Protein AF-A0A0P7W276-F1 (afdb_monomer_lite)

Radius of gyration: 23.17 Å; chains: 1; bounding box: 39×36×62 Å

Foldseek 3Di:
DVVVVVVVCCVPPVVVVVCVVVVLCVVVVDQQLVSCCVPPVVCSVVSVVVVVVVVVVVVVVVVVVVVVVVQVVQVPDPDRPVPDQPDPPHDPPPPD

pLDDT: mean 87.12, std 9.51, range [44.62, 97.0]

InterPro domains:
  IPR000175 Sodium:neurotransmitter symporter [PF00209] (1-92)
  IPR000175 Sodium:neurotransmitter symporter [PR00176] (1-20)
  IPR000175 Sodium:neurotransmitter symporter [PR00176] (45-71)
  IPR000175 Sodium:neurotransmitter symporter [PS00754] (71-91)
  IPR000175 Sodium:neurotransmitter symporter [PS50267] (1-96)
  IPR000175 Sodium:neurotransmitter symporter [PTHR11616] (1-92)
  IPR037272 Sodium:neurotransmitter symporter superfamily [SSF161070] (1-91)

Sequence (96 aa):
AFFIPYVVFLFTCGIPLFLLEIALGQYTSQGGITCWRKICPLFQGLGFGSQVVVSYSSIYYIIILAWSFFYLFASLSSKLPWTSCGNYWNTGTTNL

Organism: Scleropages formosus (NCBI:txid113540)

Structure (mmCIF, N/CA/C/O backbone):
data_AF-A0A0P7W276-F1
#
_entry.id   AF-A0A0P7W276-F1
#
loop_
_atom_site.group_PDB
_atom_site.id
_atom_site.type_symbol
_atom_site.label_atom_id
_atom_site.label_alt_id
_atom_site.label_comp_id
_atom_site.label_asym_id
_atom_site.label_entity_id
_atom_site.label_seq_id
_atom_site.pdbx_PDB_ins_code
_atom_site.Cartn_x
_atom_site.Cartn_y
_atom_site.Cartn_z
_atom_site.occupancy
_atom_site.B_iso_or_equiv
_atom_site.auth_seq_id
_atom_site.auth_comp_id
_atom_site.auth_asym_id
_atom_site.auth_atom_id
_atom_site.pdbx_PDB_model_num
ATOM 1 N N . ALA A 1 1 ? -17.661 -21.416 -5.740 1.00 74.00 1 ALA A N 1
ATOM 2 C CA . ALA A 1 1 ? -18.318 -21.111 -4.450 1.00 74.00 1 ALA A CA 1
ATOM 3 C C . ALA A 1 1 ? -17.446 -20.224 -3.531 1.00 74.00 1 ALA A C 1
ATOM 5 O O . ALA A 1 1 ? -17.327 -20.509 -2.351 1.00 74.00 1 ALA A O 1
ATOM 6 N N . PHE A 1 2 ? -16.858 -19.128 -4.045 1.00 87.62 2 PHE A N 1
ATOM 7 C CA . PHE A 1 2 ? -16.083 -18.146 -3.248 1.00 87.62 2 PHE A CA 1
ATOM 8 C C . PHE A 1 2 ? -16.903 -16.891 -2.895 1.00 87.62 2 PHE A C 1
ATOM 10 O O . PHE A 1 2 ? -16.647 -16.221 -1.902 1.00 87.62 2 PHE A O 1
ATOM 17 N N . PHE A 1 3 ? -17.944 -16.605 -3.680 1.00 91.38 3 PHE A N 1
ATOM 18 C CA . PHE A 1 3 ? -18.762 -15.406 -3.514 1.00 91.38 3 PHE A CA 1
ATOM 19 C C . PHE A 1 3 ? -19.590 -15.418 -2.220 1.00 91.38 3 PHE A C 1
ATOM 21 O O . PHE A 1 3 ? -19.691 -14.400 -1.549 1.00 91.38 3 PHE A O 1
ATOM 28 N N . ILE A 1 4 ? -20.131 -16.582 -1.836 1.00 92.88 4 ILE A N 1
ATOM 29 C CA . ILE A 1 4 ? -20.933 -16.740 -0.611 1.00 92.88 4 ILE A CA 1
ATOM 30 C C . ILE A 1 4 ? -20.114 -16.381 0.644 1.00 92.88 4 ILE A C 1
ATOM 32 O O . ILE A 1 4 ? -20.539 -15.481 1.367 1.00 92.88 4 ILE A O 1
ATOM 36 N N . PRO A 1 5 ? -18.938 -16.993 0.909 1.00 93.75 5 PRO A N 1
ATOM 37 C CA . PRO A 1 5 ? -18.137 -16.599 2.066 1.00 93.75 5 PRO A CA 1
ATOM 38 C C . PRO A 1 5 ? -17.639 -15.150 1.968 1.00 93.75 5 PRO A C 1
ATOM 40 O O . PRO A 1 5 ? -17.664 -14.446 2.973 1.00 93.75 5 PRO A O 1
ATOM 43 N N . TYR A 1 6 ? -17.261 -14.668 0.777 1.00 93.62 6 TYR A N 1
ATOM 44 C CA . TYR A 1 6 ? -16.839 -13.276 0.581 1.00 93.62 6 TYR A CA 1
ATOM 45 C C . TYR A 1 6 ? -17.909 -12.271 1.031 1.00 93.62 6 TYR A C 1
ATOM 47 O O . TYR A 1 6 ? -17.616 -11.368 1.812 1.00 93.62 6 TYR A O 1
ATOM 55 N N . VAL A 1 7 ? -19.157 -12.453 0.589 1.00 95.50 7 VAL A N 1
ATOM 56 C CA . VAL A 1 7 ? -20.267 -11.556 0.934 1.00 95.50 7 VAL A CA 1
ATOM 57 C C . VAL A 1 7 ? -20.574 -11.601 2.432 1.00 95.50 7 VAL A C 1
ATOM 59 O O . VAL A 1 7 ? -20.775 -10.550 3.035 1.00 95.50 7 VAL A O 1
ATOM 62 N N . VAL A 1 8 ? -20.552 -12.784 3.058 1.00 95.19 8 VAL A N 1
ATOM 63 C CA . VAL A 1 8 ? -20.769 -12.908 4.510 1.00 95.19 8 VAL A CA 1
ATOM 64 C C . VAL A 1 8 ? -19.706 -12.121 5.281 1.00 95.19 8 VAL A C 1
ATOM 66 O O . VAL A 1 8 ? -20.068 -11.231 6.044 1.00 95.19 8 VAL A O 1
ATOM 69 N N . PHE A 1 9 ? -18.413 -12.359 5.027 1.00 94.81 9 PHE A N 1
ATOM 70 C CA . PHE A 1 9 ? -17.331 -11.637 5.712 1.00 94.81 9 PHE A CA 1
ATOM 71 C C . PHE A 1 9 ? -17.335 -10.130 5.425 1.00 94.81 9 PHE A C 1
ATOM 73 O O . PHE A 1 9 ? -16.992 -9.335 6.305 1.00 94.81 9 PHE A O 1
ATOM 80 N N . LEU A 1 10 ? -17.744 -9.719 4.221 1.00 95.19 10 LEU A N 1
ATOM 81 C CA . LEU A 1 10 ? -17.877 -8.309 3.865 1.00 95.19 10 LEU A CA 1
ATOM 82 C C . LEU A 1 10 ? -18.910 -7.611 4.758 1.00 95.19 10 LEU A C 1
ATOM 84 O O . LEU A 1 10 ? -18.601 -6.572 5.337 1.00 95.19 10 LEU A O 1
ATOM 88 N N . PHE A 1 11 ? -20.107 -8.184 4.911 1.00 95.56 11 PHE A N 1
ATOM 89 C CA . PHE A 1 11 ? -21.170 -7.574 5.714 1.00 95.56 11 PHE A CA 1
ATOM 90 C C . PHE A 1 11 ? -20.959 -7.725 7.223 1.00 95.56 11 PHE A C 1
ATOM 92 O O . PHE A 1 11 ? -21.291 -6.805 7.967 1.00 95.56 11 PHE A O 1
ATOM 99 N N . THR A 1 12 ? -20.400 -8.844 7.692 1.00 94.19 12 THR A N 1
ATOM 100 C CA . THR A 1 12 ? -20.237 -9.091 9.134 1.00 94.19 12 THR A CA 1
ATOM 101 C C . THR A 1 12 ? -18.969 -8.480 9.718 1.00 94.19 12 THR A C 1
ATOM 103 O O . THR A 1 12 ? -18.948 -8.167 10.905 1.00 94.19 12 THR A O 1
ATOM 106 N N . CYS A 1 13 ? -17.903 -8.326 8.926 1.00 94.56 13 CYS A N 1
ATOM 107 C CA . CYS A 1 13 ? -16.603 -7.862 9.418 1.00 94.56 13 CYS A CA 1
ATOM 108 C C . CYS A 1 13 ? -16.089 -6.642 8.652 1.00 94.56 13 CYS A C 1
ATOM 110 O O . CYS A 1 13 ? -15.726 -5.651 9.278 1.00 94.56 13 CYS A O 1
ATOM 112 N N . GLY A 1 14 ? -16.090 -6.676 7.317 1.00 94.81 14 GLY A N 1
ATOM 113 C CA . GLY A 1 14 ? -15.527 -5.599 6.495 1.00 94.81 14 GLY A CA 1
ATOM 114 C C . GLY A 1 14 ? -16.220 -4.252 6.711 1.00 94.81 14 GLY A C 1
ATOM 115 O O . GLY A 1 14 ? -15.585 -3.282 7.122 1.00 94.81 14 GLY A O 1
ATOM 116 N N . ILE A 1 15 ? -17.534 -4.201 6.481 1.00 95.50 15 ILE A N 1
ATOM 117 C CA . ILE A 1 15 ? -18.334 -2.976 6.607 1.00 95.50 15 ILE A CA 1
ATOM 118 C C . ILE A 1 15 ? -18.328 -2.443 8.051 1.00 95.50 15 ILE A C 1
ATOM 120 O O . ILE A 1 15 ? -18.048 -1.256 8.221 1.00 95.50 15 ILE A O 1
ATOM 124 N N . PRO A 1 16 ? -18.562 -3.261 9.100 1.00 95.62 16 PRO A N 1
ATOM 125 C CA . PRO A 1 16 ? -18.506 -2.775 10.477 1.00 95.62 16 PRO A CA 1
ATOM 126 C C . PRO A 1 16 ? -17.143 -2.195 10.875 1.00 95.62 16 PRO A C 1
ATOM 128 O O . PRO A 1 16 ? -17.104 -1.147 11.516 1.00 95.62 16 PRO A O 1
ATOM 131 N N . LEU A 1 17 ? -16.031 -2.825 10.474 1.00 92.94 17 LEU A N 1
ATOM 132 C CA . LEU A 1 17 ? -14.685 -2.326 10.781 1.00 92.94 17 LEU A CA 1
ATOM 133 C C . LEU A 1 17 ? -14.378 -1.016 10.050 1.00 92.94 17 LEU A C 1
ATOM 135 O O . LEU A 1 17 ? -13.838 -0.092 10.653 1.00 92.94 17 LEU A O 1
ATOM 139 N N . PHE A 1 18 ? -14.775 -0.909 8.782 1.00 93.38 18 PHE A N 1
ATOM 140 C CA . PHE A 1 18 ? -14.602 0.313 8.002 1.00 93.38 18 PHE A CA 1
ATOM 141 C C . PHE A 1 18 ? -15.408 1.484 8.581 1.00 93.38 18 PHE A C 1
ATOM 143 O O . PHE A 1 18 ? -14.891 2.590 8.737 1.00 93.38 18 PHE A O 1
ATOM 150 N N . LEU A 1 19 ? -16.666 1.237 8.961 1.00 94.06 19 LEU A N 1
ATOM 151 C CA . LEU A 1 19 ? -17.503 2.243 9.614 1.00 94.06 19 LEU A CA 1
ATOM 152 C C . LEU A 1 19 ? -16.943 2.654 10.977 1.00 94.06 19 LEU A C 1
ATOM 154 O O . LEU A 1 19 ? -16.958 3.842 11.293 1.00 94.06 19 LEU A O 1
ATOM 158 N N . LEU A 1 20 ? -16.429 1.703 11.7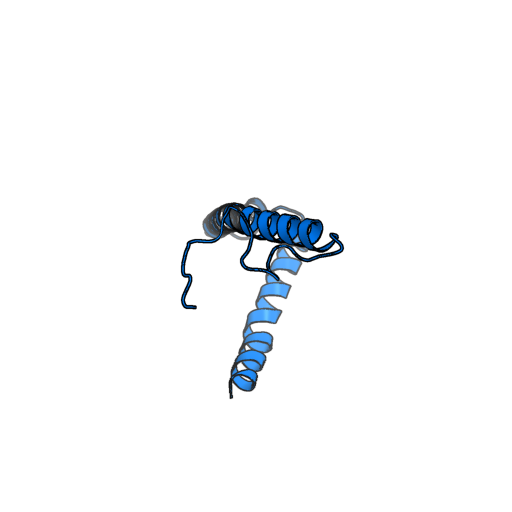63 1.00 90.94 20 LEU A N 1
ATOM 159 C CA . LEU A 1 20 ? -15.770 1.990 13.035 1.00 90.94 20 LEU A CA 1
ATOM 160 C C . LEU A 1 20 ? -14.575 2.927 12.831 1.00 90.94 20 LEU A C 1
ATOM 162 O O . LEU A 1 20 ? -14.482 3.946 13.508 1.00 90.94 20 LEU A O 1
ATOM 166 N N . GLU A 1 21 ? -13.685 2.621 11.887 1.00 89.25 21 GLU A N 1
ATOM 167 C CA . GLU A 1 21 ? -12.498 3.436 11.620 1.00 89.25 21 GLU A CA 1
ATOM 168 C C . GLU A 1 21 ? -12.862 4.863 11.188 1.00 89.25 21 GLU A C 1
ATOM 170 O O . GLU A 1 21 ? -12.326 5.833 11.733 1.00 89.25 21 GLU A O 1
ATOM 175 N N . ILE A 1 22 ? -13.832 5.009 10.279 1.00 91.50 22 ILE A N 1
ATOM 176 C CA . ILE A 1 22 ? -14.305 6.326 9.836 1.00 91.50 22 ILE A CA 1
ATOM 177 C C . ILE A 1 22 ? -14.957 7.088 10.987 1.00 91.50 22 ILE A C 1
ATOM 179 O O . ILE A 1 22 ? -14.623 8.252 11.207 1.00 91.50 22 ILE A O 1
ATOM 183 N N . ALA A 1 23 ? -15.865 6.459 11.736 1.00 91.50 23 ALA A N 1
ATOM 184 C CA . ALA A 1 23 ? -16.554 7.107 12.847 1.00 91.50 23 ALA A CA 1
ATOM 185 C C . ALA A 1 23 ? -15.565 7.572 13.926 1.00 91.50 23 ALA A C 1
ATOM 187 O O . ALA A 1 23 ? -15.676 8.698 14.410 1.00 91.50 23 ALA A O 1
ATOM 188 N N . LEU A 1 24 ? -14.560 6.754 14.256 1.00 88.31 24 LEU A N 1
ATOM 189 C CA . LEU A 1 24 ? -13.502 7.117 15.200 1.00 88.31 24 LEU A CA 1
ATOM 190 C C . LEU A 1 24 ? -12.626 8.265 14.679 1.00 88.31 24 LEU A C 1
ATOM 192 O O . LEU A 1 24 ? -12.309 9.189 15.435 1.00 88.31 24 LEU A O 1
ATOM 196 N N . GLY A 1 25 ? -12.258 8.244 13.396 1.00 88.38 25 GLY A N 1
ATOM 197 C CA . GLY A 1 25 ? -11.499 9.321 12.758 1.00 88.38 25 GLY A CA 1
ATOM 198 C C . GLY A 1 25 ? -12.261 10.649 12.752 1.00 88.38 25 GLY A C 1
ATOM 199 O O . GLY A 1 25 ? -11.708 11.681 13.133 1.00 88.38 25 GLY A O 1
ATOM 200 N N . GLN A 1 26 ? -13.549 10.618 12.401 1.00 89.31 26 GLN A N 1
ATOM 201 C CA . GLN A 1 26 ? -14.416 11.799 12.402 1.00 89.31 26 GLN A CA 1
ATOM 202 C C . GLN A 1 26 ? -14.660 12.325 13.824 1.00 89.31 26 GLN A C 1
ATOM 204 O O . GLN A 1 26 ? -14.466 13.514 14.077 1.00 89.31 26 GLN A O 1
ATOM 209 N N . TYR A 1 27 ? -14.996 11.448 14.777 1.00 88.25 27 TYR A N 1
ATOM 210 C CA . TYR A 1 27 ? -15.262 11.827 16.170 1.00 88.25 27 TYR A CA 1
ATOM 211 C C . TYR A 1 27 ? -14.046 12.459 16.852 1.00 88.25 27 TYR A C 1
ATOM 213 O O . TYR A 1 27 ? -14.165 13.461 17.554 1.00 88.25 27 TYR A O 1
ATOM 221 N N . THR A 1 28 ? -12.855 11.891 16.649 1.00 85.69 28 THR A N 1
ATOM 222 C CA . THR A 1 28 ? -11.642 12.413 17.289 1.00 85.69 28 THR A CA 1
ATOM 223 C C . THR A 1 28 ? -11.018 13.576 16.528 1.00 85.69 28 THR A C 1
ATOM 225 O O . THR A 1 28 ? -10.286 14.346 17.156 1.00 85.69 28 THR A O 1
ATOM 228 N N . SER A 1 29 ? -11.304 13.723 15.224 1.00 85.88 29 SER A N 1
ATOM 229 C CA . SER A 1 29 ? -10.701 14.723 14.326 1.00 85.88 29 SER A CA 1
ATOM 230 C C . SER A 1 29 ? -9.168 14.742 14.429 1.00 85.88 29 SER A C 1
ATOM 232 O O . SER A 1 29 ? -8.526 15.793 14.489 1.00 85.88 29 SER A O 1
ATOM 234 N N . GLN A 1 30 ? -8.570 13.559 14.560 1.00 81.88 30 GLN A N 1
ATOM 235 C CA . GLN A 1 30 ? -7.136 13.355 14.740 1.00 81.88 30 GLN A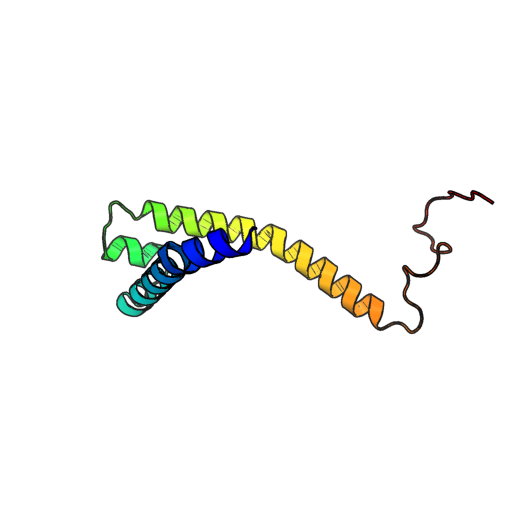 CA 1
ATOM 236 C C . GLN A 1 30 ? -6.654 12.182 13.881 1.00 81.88 30 GLN A C 1
ATOM 238 O O . GLN A 1 30 ? -7.429 11.299 13.525 1.00 81.88 30 GLN A O 1
ATOM 243 N N . GLY A 1 31 ? -5.353 12.152 13.584 1.00 79.12 31 GLY A N 1
ATOM 244 C CA . GLY A 1 31 ? -4.728 11.020 12.895 1.00 79.12 31 GLY A CA 1
ATOM 245 C C . GLY A 1 31 ? -4.759 9.725 13.718 1.00 79.12 31 GLY A C 1
ATOM 246 O O . GLY A 1 31 ? -4.949 9.755 14.936 1.00 79.12 31 GLY A O 1
ATOM 247 N N . GLY A 1 32 ? -4.517 8.585 13.059 1.00 74.69 32 GLY A N 1
ATOM 248 C CA . GLY A 1 32 ? -4.662 7.246 13.650 1.00 74.69 32 GLY A CA 1
ATOM 249 C C . GLY A 1 32 ? -3.928 7.055 14.983 1.00 74.69 32 GLY A C 1
ATOM 250 O O . GLY A 1 32 ? -4.506 6.543 15.935 1.00 74.69 32 GLY A O 1
ATOM 251 N N . ILE A 1 33 ? -2.694 7.551 15.116 1.00 80.31 33 ILE A N 1
ATOM 252 C CA . ILE A 1 33 ? -1.905 7.424 16.359 1.00 80.31 33 ILE A CA 1
ATOM 253 C C . ILE A 1 33 ? -2.528 8.232 17.511 1.00 80.31 33 ILE A C 1
ATOM 255 O O . ILE A 1 33 ? -2.651 7.749 18.639 1.00 80.31 33 ILE A O 1
ATOM 259 N N . THR A 1 34 ? -2.932 9.474 17.247 1.00 80.25 34 THR A N 1
ATOM 260 C CA . THR A 1 34 ? -3.475 10.379 18.268 1.00 80.25 34 THR A CA 1
ATOM 261 C C . THR A 1 34 ? -4.922 10.045 18.634 1.00 80.25 34 THR A C 1
ATOM 263 O O . THR A 1 34 ? -5.327 10.303 19.768 1.00 80.25 34 THR A O 1
ATOM 266 N N . CYS A 1 35 ? -5.675 9.446 17.707 1.00 82.75 35 CYS A N 1
ATOM 267 C CA . CYS A 1 35 ? -7.027 8.930 17.918 1.00 82.75 35 CYS A CA 1
ATOM 268 C C . CYS A 1 35 ? -7.040 7.849 19.012 1.00 82.75 35 CYS A C 1
ATOM 270 O O . CYS A 1 35 ? -7.712 8.013 20.034 1.00 82.75 35 CYS A O 1
ATOM 272 N N . TRP A 1 36 ? -6.198 6.815 18.880 1.00 82.25 36 TRP A N 1
ATOM 273 C CA . TRP A 1 36 ? -6.103 5.734 19.871 1.00 82.25 36 TRP A CA 1
ATOM 274 C C . TRP A 1 36 ? -5.673 6.229 21.255 1.00 82.25 36 TRP A C 1
ATOM 276 O O . TRP A 1 36 ? -6.217 5.779 22.260 1.00 82.25 36 TRP A O 1
ATOM 286 N N . ARG A 1 37 ? -4.782 7.227 21.329 1.00 80.44 37 ARG A N 1
ATOM 287 C CA . ARG A 1 37 ? -4.363 7.839 22.603 1.00 80.44 37 ARG A CA 1
ATOM 288 C C . ARG A 1 37 ? -5.503 8.552 23.345 1.00 80.44 37 ARG A C 1
ATOM 290 O O . ARG A 1 37 ? -5.490 8.566 24.571 1.00 80.44 37 ARG A O 1
ATOM 297 N N . LYS A 1 38 ? -6.466 9.149 22.629 1.00 79.69 38 LYS A N 1
ATOM 298 C CA . LYS A 1 38 ? -7.633 9.825 23.232 1.00 79.69 38 LYS A CA 1
ATOM 299 C C . LYS A 1 38 ? -8.716 8.850 23.697 1.00 79.69 38 LYS A C 1
ATOM 301 O O . LYS A 1 38 ? -9.412 9.156 24.656 1.00 79.69 38 LYS A O 1
ATOM 306 N N . ILE A 1 39 ? -8.868 7.717 23.013 1.00 82.94 39 ILE A N 1
ATOM 307 C CA . ILE A 1 39 ? -9.895 6.715 23.330 1.00 82.94 39 ILE A CA 1
ATOM 308 C C . ILE A 1 39 ? -9.408 5.784 24.440 1.00 82.94 39 ILE A C 1
ATOM 310 O O . ILE A 1 39 ? -10.070 5.641 25.462 1.00 82.94 39 ILE A O 1
ATOM 314 N N . CYS A 1 40 ? -8.255 5.144 24.238 1.00 81.50 40 CYS A N 1
ATOM 315 C CA . CYS A 1 40 ? -7.688 4.148 25.142 1.00 81.50 40 CYS A CA 1
ATOM 316 C C . CYS A 1 40 ? -6.156 4.119 24.986 1.00 81.50 40 CYS A C 1
ATOM 318 O O . CYS A 1 40 ? -5.655 3.501 24.042 1.00 81.50 40 CYS A O 1
ATOM 320 N N . PRO A 1 41 ? -5.384 4.710 25.916 1.00 79.69 41 PRO A N 1
ATOM 321 C CA . PRO A 1 41 ? -3.925 4.796 25.797 1.00 79.69 41 PRO A CA 1
ATOM 322 C C . PRO A 1 41 ? -3.227 3.425 25.738 1.00 79.69 41 PRO A C 1
ATOM 324 O O . PRO A 1 41 ? -2.152 3.321 25.157 1.00 79.69 41 PRO A O 1
ATOM 327 N N . LEU A 1 42 ? -3.857 2.356 26.244 1.00 82.19 42 LEU A N 1
ATOM 328 C CA . LEU A 1 42 ? -3.358 0.980 26.116 1.00 82.19 42 LEU A CA 1
ATOM 329 C C . LEU A 1 42 ? -3.245 0.519 24.648 1.00 82.19 42 LEU A C 1
ATOM 331 O O . LEU A 1 42 ? -2.325 -0.213 24.296 1.00 82.19 42 LEU A O 1
ATOM 335 N N . PHE A 1 43 ? -4.143 0.982 23.772 1.00 81.81 43 PHE A N 1
ATOM 336 C CA . PHE A 1 43 ? -4.179 0.611 22.354 1.00 81.81 43 PHE A CA 1
ATOM 337 C C . PHE A 1 43 ? -3.359 1.542 21.453 1.00 81.81 43 PHE A C 1
ATOM 339 O O . PHE A 1 43 ? -3.418 1.438 20.229 1.00 81.81 43 PHE A O 1
ATOM 346 N N . GLN A 1 44 ? -2.531 2.419 22.026 1.00 80.56 44 GLN A N 1
ATOM 347 C CA . GLN A 1 44 ? -1.662 3.315 21.260 1.00 80.56 44 GLN A CA 1
ATOM 348 C C . GLN A 1 44 ? -0.722 2.558 20.299 1.00 80.56 44 GLN A C 1
ATOM 350 O O . GLN A 1 44 ? -0.399 3.066 19.223 1.00 80.56 44 GLN A O 1
ATOM 355 N N . GLY A 1 45 ? -0.339 1.321 20.642 1.00 85.31 45 GLY A N 1
ATOM 356 C CA . GLY A 1 45 ? 0.449 0.441 19.774 1.00 85.31 45 GLY A CA 1
ATOM 357 C C . GLY A 1 45 ? -0.229 0.101 18.439 1.00 85.31 45 GLY A C 1
ATOM 358 O O . GLY A 1 45 ? 0.468 -0.029 17.434 1.00 85.31 45 GLY A O 1
ATOM 359 N N . LEU A 1 46 ? -1.569 0.042 18.384 1.00 86.94 46 LEU A N 1
ATOM 360 C CA . LEU A 1 46 ? -2.310 -0.209 17.138 1.00 86.94 46 LEU A CA 1
ATOM 361 C C . LEU A 1 46 ? -2.110 0.925 16.127 1.00 86.94 46 LEU A C 1
ATOM 363 O O . LEU A 1 46 ? -1.911 0.670 14.940 1.00 86.94 46 LEU A O 1
ATOM 367 N N . GLY A 1 47 ? -2.083 2.173 16.602 1.00 86.25 47 GLY A N 1
ATOM 368 C CA . GLY A 1 47 ? -1.812 3.338 15.764 1.00 86.25 47 GLY A CA 1
ATOM 369 C C . GLY A 1 47 ? -0.426 3.274 15.119 1.00 86.25 47 GLY A C 1
ATOM 370 O O . GLY A 1 47 ? -0.306 3.408 13.904 1.00 86.25 47 GLY A O 1
ATOM 371 N N . PHE A 1 48 ? 0.618 2.998 15.904 1.00 89.00 48 PHE A N 1
ATOM 372 C CA . PHE A 1 48 ? 1.975 2.855 15.364 1.00 89.00 48 PHE A CA 1
ATOM 373 C C . PHE A 1 48 ? 2.110 1.655 14.423 1.00 89.00 48 PHE A C 1
ATOM 375 O O . PHE A 1 48 ? 2.704 1.790 13.355 1.00 89.00 48 PHE A O 1
ATOM 382 N N . GLY A 1 49 ? 1.522 0.508 14.779 1.00 91.31 49 GLY A N 1
ATOM 383 C CA . GLY A 1 49 ? 1.520 -0.682 13.929 1.00 91.31 49 GLY A CA 1
ATOM 384 C C . GLY A 1 49 ? 0.884 -0.410 12.566 1.00 91.31 49 GLY A C 1
ATOM 385 O O . GLY A 1 49 ? 1.492 -0.699 11.536 1.00 91.31 49 GLY A O 1
ATOM 386 N N . SER A 1 50 ? -0.290 0.230 12.550 1.00 89.75 50 SER A N 1
ATOM 387 C CA . SER A 1 50 ? -0.967 0.609 11.304 1.00 89.75 50 SER A CA 1
ATOM 388 C C . SER A 1 50 ? -0.118 1.554 10.445 1.00 89.75 50 SER A C 1
ATOM 390 O O . SER A 1 50 ? 0.027 1.325 9.245 1.00 89.75 50 SER A O 1
AT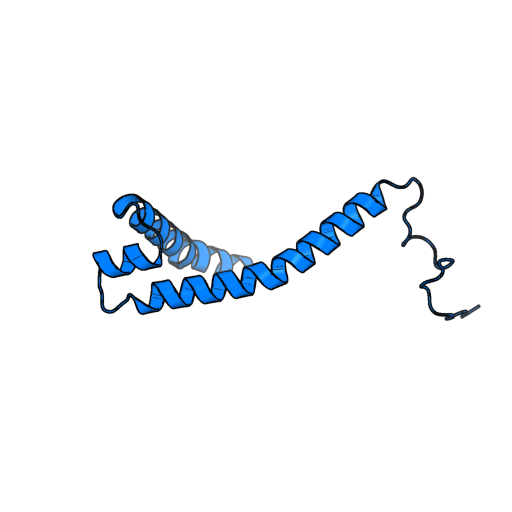OM 392 N N . GLN A 1 51 ? 0.542 2.546 11.055 1.00 90.94 51 GLN A N 1
ATOM 393 C CA . GLN A 1 51 ? 1.402 3.488 10.336 1.00 90.94 51 GLN A CA 1
ATOM 394 C C . GLN A 1 51 ? 2.608 2.795 9.686 1.00 90.94 51 GLN A C 1
ATOM 396 O O . GLN A 1 51 ? 2.960 3.099 8.545 1.00 90.94 51 GLN A O 1
ATOM 401 N N . VAL A 1 52 ? 3.229 1.844 10.387 1.00 94.69 52 VAL A N 1
ATOM 402 C CA . VAL A 1 52 ? 4.352 1.062 9.856 1.00 94.69 52 VAL A CA 1
ATOM 403 C C . VAL A 1 52 ? 3.897 0.211 8.667 1.00 94.69 52 VAL A C 1
ATOM 405 O O . VAL A 1 52 ? 4.529 0.258 7.612 1.00 94.69 52 VAL A O 1
ATOM 408 N N . VAL A 1 53 ? 2.766 -0.491 8.780 1.00 94.81 53 VAL A N 1
ATOM 409 C CA . VAL A 1 53 ? 2.206 -1.297 7.678 1.00 94.81 53 VAL A CA 1
ATOM 410 C C . VAL A 1 53 ? 1.903 -0.438 6.445 1.00 94.81 53 VAL A C 1
ATOM 412 O O . VAL A 1 53 ? 2.257 -0.822 5.327 1.00 94.81 53 VAL A O 1
ATOM 415 N N . VAL A 1 54 ? 1.314 0.747 6.631 1.00 94.19 54 VAL A N 1
ATOM 416 C CA . VAL A 1 54 ? 1.042 1.695 5.537 1.00 94.19 54 VAL A CA 1
ATOM 417 C C . VAL A 1 54 ? 2.336 2.206 4.902 1.00 94.19 54 VAL A C 1
ATOM 419 O O . VAL A 1 54 ? 2.409 2.322 3.677 1.00 94.19 54 VAL A O 1
ATOM 422 N N . SER A 1 55 ? 3.376 2.465 5.698 1.00 94.38 55 SER A N 1
ATOM 423 C CA . SER A 1 55 ? 4.667 2.936 5.183 1.00 94.38 55 SER A CA 1
ATOM 424 C C . SER A 1 55 ? 5.358 1.888 4.305 1.00 94.38 55 SER A C 1
ATOM 426 O O . SER A 1 55 ? 5.735 2.195 3.174 1.00 94.38 55 SER A O 1
ATOM 428 N N . TYR A 1 56 ? 5.417 0.630 4.756 1.00 95.69 56 TYR A N 1
ATOM 429 C CA . TYR A 1 56 ? 5.931 -0.476 3.947 1.00 95.69 56 TYR A CA 1
ATOM 430 C C . TYR A 1 56 ? 5.093 -0.686 2.689 1.00 95.69 56 TYR A C 1
ATOM 432 O O . TYR A 1 56 ? 5.646 -0.910 1.612 1.00 95.69 56 TYR A O 1
ATOM 440 N N . SER A 1 57 ? 3.769 -0.559 2.813 1.00 95.88 57 SER A N 1
ATOM 441 C CA . SER A 1 57 ? 2.874 -0.718 1.673 1.00 95.88 57 SER A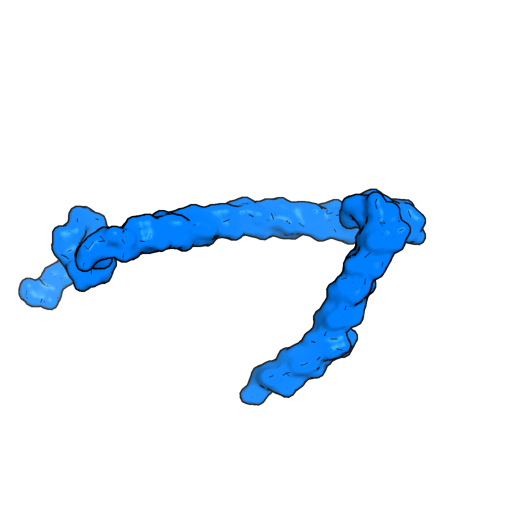 CA 1
ATOM 442 C C . SER A 1 57 ? 3.106 0.347 0.610 1.00 95.88 57 SER A C 1
ATOM 444 O O . SER A 1 57 ? 3.243 0.036 -0.570 1.00 95.88 57 SER A O 1
ATOM 446 N N . SER A 1 58 ? 3.245 1.600 1.034 1.00 95.38 58 SER A N 1
ATOM 447 C CA . SER A 1 58 ? 3.504 2.730 0.142 1.00 95.38 58 SER A CA 1
ATOM 448 C C . SER A 1 58 ? 4.785 2.544 -0.678 1.00 95.38 58 SER A C 1
ATOM 450 O O . SER A 1 58 ? 4.783 2.832 -1.873 1.00 95.38 58 SER A O 1
ATOM 452 N N . ILE A 1 59 ? 5.857 2.015 -0.073 1.00 95.81 59 ILE A N 1
ATOM 453 C CA . ILE A 1 59 ? 7.152 1.828 -0.748 1.00 95.81 59 ILE A CA 1
ATOM 454 C C . ILE A 1 59 ? 7.028 0.878 -1.945 1.00 95.81 59 ILE A C 1
ATOM 456 O O . ILE A 1 59 ? 7.464 1.225 -3.044 1.00 95.81 59 ILE A O 1
ATOM 460 N N . TYR A 1 60 ? 6.420 -0.301 -1.770 1.00 94.12 60 TYR A N 1
ATOM 461 C CA . TYR A 1 60 ? 6.285 -1.239 -2.889 1.00 94.12 60 TYR A CA 1
ATOM 462 C C . TYR A 1 60 ? 5.226 -0.779 -3.900 1.00 94.12 60 TYR A C 1
ATOM 464 O O . TYR A 1 60 ? 5.400 -0.983 -5.102 1.00 94.12 60 TYR A O 1
ATOM 472 N N . TYR A 1 61 ? 4.147 -0.128 -3.445 1.00 96.31 61 TYR A N 1
ATOM 473 C CA . TYR A 1 61 ? 3.089 0.356 -4.337 1.00 96.31 61 TYR A CA 1
ATOM 474 C C . TYR A 1 61 ? 3.590 1.422 -5.315 1.00 96.31 61 TYR A C 1
ATOM 476 O O . TYR A 1 61 ? 3.172 1.420 -6.472 1.00 96.31 61 TYR A O 1
ATOM 484 N N . ILE A 1 62 ? 4.519 2.292 -4.898 1.00 97.00 62 ILE A N 1
ATOM 485 C CA . ILE A 1 62 ? 5.128 3.293 -5.789 1.00 97.00 62 ILE A CA 1
ATOM 486 C C . ILE A 1 62 ? 5.836 2.625 -6.980 1.00 97.00 62 ILE A C 1
ATOM 488 O O . ILE A 1 62 ? 5.745 3.134 -8.094 1.00 97.00 62 ILE A O 1
ATOM 492 N N . ILE A 1 63 ? 6.478 1.467 -6.788 1.00 96.56 63 ILE A N 1
ATOM 493 C CA . ILE A 1 63 ? 7.144 0.725 -7.874 1.00 96.56 63 ILE A CA 1
ATOM 494 C C . ILE A 1 63 ? 6.116 0.213 -8.891 1.00 96.56 63 ILE A C 1
ATOM 496 O O . ILE A 1 63 ? 6.299 0.381 -10.096 1.00 96.56 63 ILE A O 1
ATOM 500 N N . ILE A 1 64 ? 5.005 -0.358 -8.415 1.00 96.56 64 ILE A N 1
ATOM 501 C CA . ILE A 1 64 ? 3.918 -0.845 -9.280 1.00 96.56 64 ILE A CA 1
ATOM 502 C C . ILE A 1 64 ? 3.304 0.314 -10.073 1.00 96.56 64 ILE A C 1
ATOM 504 O O . ILE A 1 64 ? 3.059 0.184 -11.275 1.00 96.56 64 ILE A O 1
ATOM 508 N N . LEU A 1 65 ? 3.087 1.464 -9.427 1.00 96.38 65 LEU A N 1
ATOM 509 C CA . LEU A 1 65 ? 2.603 2.670 -10.097 1.00 96.38 65 LEU A CA 1
ATOM 510 C C . LEU A 1 65 ? 3.604 3.170 -11.143 1.00 96.38 65 LEU A C 1
ATOM 512 O O . LEU A 1 65 ? 3.197 3.491 -12.256 1.00 96.38 65 LEU A O 1
ATOM 516 N N . ALA A 1 66 ? 4.902 3.177 -10.834 1.00 97.00 66 ALA A N 1
ATOM 517 C CA . ALA A 1 66 ? 5.945 3.573 -11.777 1.00 97.00 66 ALA A CA 1
ATOM 518 C C . ALA A 1 66 ? 5.966 2.671 -13.022 1.00 97.00 66 ALA A C 1
ATOM 520 O O . ALA A 1 66 ? 6.005 3.180 -14.142 1.00 97.00 66 ALA A O 1
ATOM 521 N N . TRP A 1 67 ? 5.864 1.348 -12.853 1.00 95.69 67 TRP A N 1
ATOM 522 C CA . TRP A 1 67 ? 5.717 0.423 -13.981 1.00 95.69 67 TRP A CA 1
ATOM 523 C C . TRP A 1 67 ? 4.427 0.675 -14.759 1.00 95.69 67 TRP A C 1
ATOM 525 O O . TRP A 1 67 ? 4.460 0.731 -15.985 1.00 95.69 67 TRP A O 1
ATOM 535 N N . SER A 1 68 ? 3.308 0.894 -14.070 1.00 96.12 68 SER A N 1
ATOM 536 C CA . SER A 1 68 ? 2.021 1.188 -14.714 1.00 96.12 68 SER A CA 1
ATOM 537 C C . SER A 1 68 ? 2.097 2.450 -15.578 1.00 96.12 68 SER A C 1
ATOM 539 O O . SER A 1 68 ? 1.663 2.429 -16.727 1.00 96.12 68 SER A O 1
ATOM 541 N N . PHE A 1 69 ? 2.714 3.524 -15.075 1.00 95.50 69 PHE A N 1
ATOM 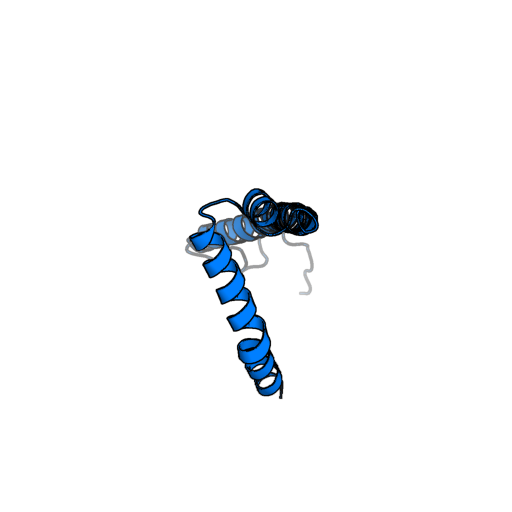542 C CA . PHE A 1 69 ? 2.954 4.745 -15.847 1.00 95.50 69 PHE A CA 1
ATOM 543 C C . PHE A 1 69 ? 3.913 4.517 -17.015 1.00 95.50 69 PHE A C 1
ATOM 545 O O . PHE A 1 69 ? 3.651 4.996 -18.116 1.00 95.50 69 PHE A O 1
ATOM 552 N N . PHE A 1 70 ? 4.993 3.763 -16.811 1.00 92.19 70 PHE A N 1
ATOM 553 C CA . PHE A 1 70 ? 5.928 3.422 -17.881 1.00 92.19 70 PHE A CA 1
ATOM 554 C C . PHE A 1 70 ? 5.222 2.700 -19.039 1.00 92.19 70 PHE A C 1
ATOM 556 O O . PHE A 1 70 ? 5.337 3.123 -20.189 1.00 92.19 70 PHE A O 1
ATOM 563 N N . TYR A 1 71 ? 4.433 1.665 -18.739 1.00 90.69 71 TYR A N 1
ATOM 564 C CA . TYR A 1 71 ? 3.662 0.935 -19.745 1.00 90.69 71 TYR A CA 1
ATOM 565 C C . TYR A 1 71 ? 2.554 1.789 -20.372 1.00 90.69 71 TYR A C 1
ATOM 567 O O . TYR A 1 71 ? 2.321 1.682 -21.576 1.00 90.69 71 TYR A O 1
ATOM 575 N N . LEU A 1 72 ? 1.918 2.677 -19.600 1.00 92.94 72 LEU A N 1
ATOM 576 C CA . LEU A 1 72 ? 0.933 3.627 -20.118 1.00 92.94 72 LEU A CA 1
ATOM 577 C C . LEU A 1 72 ? 1.556 4.533 -21.186 1.00 92.94 72 LEU A C 1
ATOM 579 O O . LEU A 1 72 ? 1.045 4.596 -22.301 1.00 92.94 72 LEU A O 1
ATOM 583 N N . PHE A 1 73 ? 2.685 5.183 -20.895 1.00 90.69 73 PHE A N 1
ATOM 584 C CA . PHE A 1 73 ? 3.356 6.043 -21.874 1.00 90.69 73 PHE A CA 1
ATOM 585 C C . PHE A 1 73 ? 3.929 5.250 -23.053 1.00 90.69 73 PHE A C 1
ATOM 587 O O . PHE A 1 73 ? 3.826 5.697 -24.194 1.00 90.69 73 PHE A O 1
ATOM 594 N N . ALA A 1 74 ? 4.454 4.045 -22.817 1.00 86.88 74 ALA A N 1
ATOM 595 C CA . ALA A 1 74 ? 4.917 3.161 -23.885 1.00 86.88 74 ALA A CA 1
ATOM 596 C C . ALA A 1 74 ? 3.778 2.693 -24.814 1.00 86.88 74 ALA A C 1
ATOM 598 O O . ALA A 1 74 ? 4.021 2.412 -25.988 1.00 86.88 74 ALA A O 1
ATOM 599 N N . SER A 1 75 ? 2.532 2.654 -24.325 1.00 90.62 75 SER A N 1
ATOM 600 C CA . SER A 1 75 ? 1.351 2.312 -25.130 1.00 90.62 75 SER A CA 1
ATOM 601 C C . SER A 1 75 ? 0.865 3.441 -26.047 1.00 90.62 75 SER A C 1
ATOM 603 O O . SER A 1 75 ? 0.122 3.173 -26.986 1.00 90.62 75 SER A O 1
ATOM 605 N N . LEU A 1 76 ? 1.316 4.685 -25.833 1.00 88.12 76 LEU A N 1
ATOM 606 C CA . LEU A 1 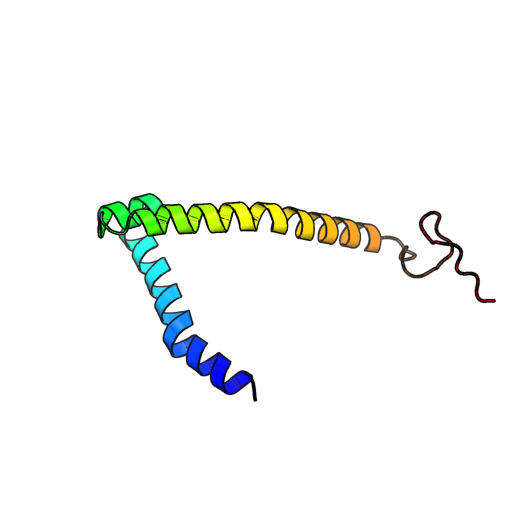76 ? 0.973 5.830 -26.691 1.00 88.12 76 LEU A CA 1
ATOM 607 C C . LEU A 1 76 ? 1.760 5.852 -28.017 1.00 88.12 76 LEU A C 1
ATOM 609 O O . LEU A 1 76 ? 1.565 6.750 -28.835 1.00 88.12 76 LEU A O 1
ATOM 613 N N . SER A 1 77 ? 2.646 4.880 -28.251 1.00 80.81 77 SER A N 1
ATOM 614 C CA . SER A 1 77 ? 3.309 4.685 -29.544 1.00 80.81 77 SER A CA 1
ATOM 615 C C . SER A 1 77 ? 2.437 3.907 -30.532 1.00 80.81 77 SER A C 1
ATOM 617 O O . SER A 1 77 ? 1.702 2.997 -30.162 1.00 80.81 77 SER A O 1
ATOM 619 N N . SER A 1 78 ? 2.573 4.222 -31.824 1.00 77.81 78 SER A N 1
ATOM 620 C CA . SER A 1 78 ? 1.800 3.600 -32.914 1.00 77.81 78 SER A CA 1
ATOM 621 C C . SER A 1 78 ? 2.041 2.094 -33.074 1.00 77.81 78 SER A C 1
ATOM 623 O O . SER A 1 78 ? 1.156 1.367 -33.522 1.00 77.81 78 SER A O 1
ATOM 625 N N . LYS A 1 79 ? 3.229 1.612 -32.700 1.00 77.25 79 LYS A N 1
ATOM 626 C CA . LYS A 1 79 ? 3.540 0.189 -32.558 1.00 77.25 79 LYS A CA 1
ATOM 627 C C . LYS A 1 79 ? 3.943 -0.081 -31.118 1.00 77.25 79 LYS A C 1
ATOM 629 O O . LYS A 1 79 ? 4.888 0.525 -30.621 1.00 77.25 79 LYS A O 1
ATOM 634 N N . LEU A 1 80 ? 3.235 -1.001 -30.469 1.00 84.12 80 LEU A N 1
ATOM 635 C CA . LEU A 1 80 ? 3.519 -1.373 -29.089 1.00 84.12 80 LEU A CA 1
ATOM 636 C C . LEU A 1 80 ? 4.856 -2.139 -29.038 1.00 84.12 80 LEU A C 1
ATOM 638 O O . LEU A 1 80 ? 5.049 -3.084 -29.812 1.00 84.12 80 LEU A O 1
ATOM 642 N N . PRO A 1 81 ? 5.781 -1.771 -28.134 1.00 79.56 81 PRO A N 1
ATOM 643 C CA . PRO A 1 81 ? 7.137 -2.320 -28.134 1.00 79.56 81 PRO A CA 1
ATOM 644 C C . PRO A 1 81 ? 7.187 -3.808 -27.757 1.00 79.56 81 PRO A C 1
ATOM 646 O O . PRO A 1 81 ? 8.120 -4.506 -28.139 1.00 79.56 81 PRO A O 1
ATOM 649 N N . TRP A 1 82 ? 6.172 -4.332 -27.067 1.00 85.31 82 TRP A N 1
ATOM 650 C CA . TRP A 1 82 ? 6.058 -5.753 -26.712 1.00 85.31 82 TRP A CA 1
ATOM 651 C C . TRP A 1 82 ? 5.364 -6.620 -27.776 1.00 85.31 82 TRP A C 1
ATOM 653 O O . TRP A 1 82 ? 5.196 -7.816 -27.559 1.00 85.31 82 TRP A O 1
ATOM 663 N N . THR A 1 83 ? 4.973 -6.064 -28.930 1.00 85.56 83 THR A N 1
ATOM 664 C CA . THR A 1 83 ? 4.326 -6.839 -30.008 1.00 85.56 83 THR A CA 1
ATOM 665 C C . THR A 1 83 ? 5.320 -7.650 -30.844 1.00 85.56 83 THR A C 1
ATOM 667 O O . THR A 1 83 ? 4.947 -8.667 -31.422 1.00 85.56 83 THR A O 1
ATOM 670 N N . SER A 1 84 ? 6.581 -7.217 -30.937 1.00 82.44 84 SER A N 1
ATOM 671 C CA . SER A 1 84 ? 7.601 -7.870 -31.768 1.00 82.44 84 SER A CA 1
ATOM 672 C C . SER A 1 84 ? 8.826 -8.294 -30.967 1.00 82.44 84 SER A C 1
ATOM 674 O O . SER A 1 84 ? 9.292 -7.558 -30.104 1.00 82.44 84 SER A O 1
ATOM 676 N N . CYS A 1 85 ? 9.423 -9.431 -31.325 1.00 80.62 85 CYS A N 1
ATOM 677 C CA . CYS A 1 85 ? 10.642 -9.945 -30.692 1.00 80.62 85 CYS A CA 1
ATOM 678 C C . CYS A 1 85 ? 11.954 -9.364 -31.272 1.00 80.62 85 CYS A C 1
ATOM 680 O O . CYS A 1 85 ? 13.033 -9.822 -30.915 1.00 80.62 85 CYS A O 1
ATOM 682 N N . GLY A 1 86 ? 11.898 -8.313 -32.100 1.00 80.75 86 GLY A N 1
ATOM 683 C CA . GLY A 1 86 ? 13.075 -7.677 -32.723 1.00 80.75 86 GLY A CA 1
ATOM 684 C C . GLY A 1 86 ? 13.757 -6.563 -31.913 1.00 80.75 86 GLY A C 1
ATOM 685 O O . GLY A 1 86 ? 14.557 -5.818 -32.469 1.00 80.75 86 GLY A O 1
ATOM 686 N N . ASN A 1 87 ? 13.417 -6.388 -30.635 1.00 84.19 87 ASN A N 1
ATOM 687 C CA . ASN A 1 87 ? 13.995 -5.343 -29.788 1.00 84.19 87 ASN A CA 1
ATOM 688 C C . ASN A 1 87 ? 15.355 -5.730 -29.186 1.00 84.19 87 ASN A C 1
ATOM 690 O O . ASN A 1 87 ? 15.624 -6.906 -28.953 1.00 84.19 87 ASN A O 1
ATOM 694 N N . TYR A 1 88 ? 16.165 -4.726 -28.825 1.00 85.00 88 TYR A N 1
ATOM 695 C CA . TYR A 1 88 ? 17.514 -4.919 -28.269 1.00 85.00 88 TYR A CA 1
ATOM 696 C C . TYR A 1 88 ? 17.550 -5.679 -26.929 1.00 85.00 88 TYR A C 1
ATOM 698 O O . TYR A 1 88 ? 18.583 -6.235 -26.571 1.00 85.00 88 TYR A O 1
ATOM 706 N N . TRP A 1 89 ? 16.447 -5.677 -26.171 1.00 85.00 89 TRP A N 1
ATOM 707 C CA . TRP A 1 89 ? 16.332 -6.364 -24.878 1.00 85.00 89 TRP A CA 1
ATOM 708 C C . TRP A 1 89 ? 15.881 -7.824 -24.995 1.00 85.00 89 TRP A C 1
ATOM 710 O O . TRP A 1 89 ? 15.839 -8.527 -23.986 1.00 85.00 89 TRP A O 1
ATOM 720 N N . ASN A 1 90 ? 15.506 -8.284 -26.192 1.00 87.38 90 ASN A N 1
ATOM 721 C CA . ASN A 1 90 ? 15.076 -9.663 -26.383 1.00 87.38 90 ASN A CA 1
ATOM 722 C C . ASN A 1 90 ? 16.291 -10.593 -26.430 1.00 87.38 90 ASN A C 1
ATOM 724 O O . ASN A 1 90 ? 17.279 -10.328 -27.114 1.00 87.38 90 ASN A O 1
ATOM 728 N N . THR A 1 91 ? 16.209 -11.708 -25.712 1.00 84.62 91 THR A N 1
ATOM 729 C CA . THR A 1 91 ? 17.214 -12.769 -25.763 1.00 84.62 91 THR A CA 1
ATOM 730 C C . THR A 1 91 ? 17.074 -13.577 -27.054 1.00 84.62 91 THR A C 1
ATOM 732 O O . THR A 1 91 ? 15.968 -13.829 -27.532 1.00 84.62 91 THR A O 1
ATOM 735 N N . GLY A 1 92 ? 18.205 -14.004 -27.623 1.00 71.50 92 GLY A N 1
ATOM 736 C CA . GLY A 1 92 ? 18.261 -14.809 -28.846 1.00 71.50 92 GLY A CA 1
ATOM 737 C C . GLY A 1 92 ? 17.758 -16.235 -28.632 1.00 71.50 92 GLY A C 1
ATOM 738 O O . GLY A 1 92 ? 18.543 -17.173 -28.598 1.00 71.50 92 GLY A O 1
ATOM 739 N N . THR A 1 93 ? 16.447 -16.410 -28.480 1.00 64.50 93 THR A N 1
ATOM 740 C CA . THR A 1 93 ? 15.778 -17.699 -28.700 1.00 64.50 93 THR A CA 1
ATOM 741 C C . THR A 1 93 ? 15.181 -17.692 -30.101 1.00 64.50 93 THR A C 1
ATOM 743 O O . THR A 1 93 ? 13.972 -17.682 -30.306 1.00 64.50 93 THR A O 1
ATOM 746 N N . THR A 1 94 ? 16.067 -17.673 -31.094 1.00 53.44 94 THR A N 1
ATOM 747 C CA . THR A 1 94 ? 15.753 -18.091 -32.461 1.00 53.44 94 THR A CA 1
ATOM 748 C C . THR A 1 94 ? 15.520 -19.602 -32.450 1.00 53.44 94 THR A C 1
ATOM 750 O O . THR A 1 94 ? 16.441 -20.378 -32.674 1.00 53.44 94 THR A O 1
ATOM 753 N N . ASN A 1 95 ? 14.297 -20.029 -32.133 1.00 51.62 95 ASN A N 1
ATOM 754 C CA . ASN A 1 95 ? 13.769 -21.288 -32.655 1.00 51.62 95 ASN A CA 1
ATOM 755 C C . ASN A 1 95 ? 12.965 -20.949 -33.908 1.00 51.62 95 ASN A C 1
ATOM 757 O O . ASN A 1 95 ? 11.743 -20.844 -33.839 1.00 51.62 95 ASN A O 1
ATOM 761 N N . LEU A 1 96 ? 13.701 -20.681 -34.987 1.00 44.62 96 LEU A N 1
ATOM 762 C CA . LEU A 1 96 ? 13.433 -21.004 -36.390 1.00 44.62 96 LEU A CA 1
ATOM 763 C C . LEU A 1 96 ? 14.706 -20.683 -37.181 1.00 44.62 96 LEU A C 1
ATOM 765 O O . LEU A 1 96 ? 15.216 -19.550 -37.023 1.00 44.62 96 LEU A O 1
#

Secondary structure (DSSP, 8-state):
--HHHHHHHIIIIIHHHHHHHHHHHHHHTS-HHHHHHHH-GGGHHHHHHHHHHHHHHHHHHHHHHHHHHHHHHHHTSSS-TTS-S-STTS------